Protein AF-A0A7V9AZ97-F1 (afdb_monomer_lite)

Foldseek 3Di:
DDPDPPPPPVCVVLVVVQLVLLQVLLVQCLVDPDNLVSVVSSQVSVLCCLLPRPPRPDDPVCSVPDDDDDDHDDVLPDWAWDKDFDDWDWDFDQDPVRDTWIKIQTIWTWTDHPNDIDIWTWIWTPDPLIFIWTWDDDPCAPPVDDPVGDTCTDPSSNNANDDPPD

Structure (mmCIF, N/CA/C/O backbone):
data_AF-A0A7V9AZ97-F1
#
_entry.id   AF-A0A7V9AZ97-F1
#
loop_
_atom_site.group_PDB
_atom_site.id
_atom_site.type_symbol
_atom_site.label_atom_id
_atom_site.label_alt_id
_atom_site.label_comp_id
_atom_site.label_asym_id
_atom_site.label_entity_id
_atom_site.label_seq_id
_atom_site.pdbx_PDB_ins_code
_atom_site.Cartn_x
_atom_site.Cartn_y
_atom_site.Cartn_z
_atom_site.occupancy
_atom_site.B_iso_or_equiv
_atom_site.auth_seq_id
_atom_site.auth_comp_id
_atom_site.auth_asym_id
_atom_site.auth_atom_id
_atom_site.pdbx_PDB_model_num
ATOM 1 N N . MET A 1 1 ? 26.511 -12.402 0.616 1.00 30.86 1 MET A N 1
ATOM 2 C CA . MET A 1 1 ? 26.908 -10.980 0.593 1.00 30.86 1 MET A CA 1
ATOM 3 C C . MET A 1 1 ? 26.485 -10.384 -0.742 1.00 30.86 1 MET A C 1
ATOM 5 O O . MET A 1 1 ? 27.261 -10.390 -1.687 1.00 30.86 1 MET A O 1
ATOM 9 N N . THR A 1 2 ? 25.233 -9.952 -0.854 1.00 28.28 2 THR A N 1
ATOM 10 C CA . THR A 1 2 ? 24.758 -9.151 -1.990 1.00 28.28 2 THR A CA 1
ATOM 11 C C . THR A 1 2 ? 24.734 -7.705 -1.530 1.00 28.28 2 THR A C 1
ATOM 13 O O . THR A 1 2 ? 23.970 -7.363 -0.633 1.00 28.28 2 THR A O 1
ATOM 16 N N . SER A 1 3 ? 25.617 -6.879 -2.087 1.00 28.75 3 SER A N 1
ATOM 17 C CA . SER A 1 3 ? 25.640 -5.438 -1.837 1.00 28.75 3 SER A CA 1
ATOM 18 C C . SER A 1 3 ? 24.252 -4.829 -2.078 1.00 28.75 3 SER A C 1
ATOM 20 O O . SER A 1 3 ? 23.551 -5.290 -2.988 1.00 28.75 3 SER A O 1
ATOM 22 N N . PRO A 1 4 ? 23.844 -3.792 -1.318 1.00 40.62 4 PRO A N 1
ATOM 23 C CA . PRO A 1 4 ? 22.612 -3.076 -1.612 1.00 40.62 4 PRO A CA 1
ATOM 24 C C . PRO A 1 4 ? 22.727 -2.577 -3.050 1.00 40.62 4 PRO A C 1
ATOM 26 O O . PRO A 1 4 ? 23.670 -1.867 -3.394 1.00 40.62 4 PRO A O 1
ATOM 29 N N . THR A 1 5 ? 21.830 -3.037 -3.920 1.00 43.25 5 THR A N 1
ATOM 30 C CA . THR A 1 5 ? 21.838 -2.620 -5.321 1.00 43.25 5 THR A CA 1
ATOM 31 C C . THR A 1 5 ? 21.332 -1.187 -5.359 1.00 43.25 5 THR A C 1
ATOM 33 O O . THR A 1 5 ? 20.136 -0.933 -5.472 1.00 43.25 5 THR A O 1
ATOM 36 N N . THR A 1 6 ? 22.241 -0.230 -5.190 1.00 57.53 6 THR A N 1
ATOM 37 C CA . THR A 1 6 ? 22.003 1.154 -5.578 1.00 57.53 6 THR A CA 1
ATOM 38 C C . THR A 1 6 ? 21.740 1.126 -7.075 1.00 57.53 6 THR A C 1
ATOM 40 O O . THR A 1 6 ? 22.612 0.726 -7.848 1.00 57.53 6 THR A O 1
ATOM 43 N N . ALA A 1 7 ? 20.523 1.488 -7.483 1.00 61.41 7 ALA A N 1
ATOM 44 C CA . ALA A 1 7 ? 20.206 1.641 -8.895 1.00 61.41 7 ALA A CA 1
ATOM 45 C C . ALA A 1 7 ? 21.262 2.571 -9.529 1.00 61.41 7 ALA A C 1
ATOM 47 O O . ALA A 1 7 ? 21.606 3.589 -8.911 1.00 61.41 7 ALA A O 1
ATOM 48 N N . PRO A 1 8 ? 21.833 2.230 -10.700 1.00 68.56 8 PRO A N 1
ATOM 49 C CA . PRO A 1 8 ? 22.827 3.082 -11.334 1.00 68.56 8 PRO A CA 1
ATOM 50 C C . PRO A 1 8 ? 22.251 4.495 -11.539 1.00 68.56 8 PRO A C 1
ATOM 52 O O . PRO A 1 8 ? 21.044 4.635 -11.721 1.00 68.56 8 PRO A O 1
ATOM 55 N N . PRO A 1 9 ? 23.063 5.567 -11.520 1.00 65.94 9 PRO A N 1
ATOM 56 C CA . PRO A 1 9 ? 22.545 6.939 -11.490 1.00 65.94 9 PRO A CA 1
ATOM 57 C C . PRO A 1 9 ? 21.525 7.288 -12.590 1.00 65.94 9 PRO A C 1
ATOM 59 O O . PRO A 1 9 ? 20.592 8.045 -12.333 1.00 65.94 9 PRO A O 1
ATOM 62 N N . GLY A 1 10 ? 21.651 6.708 -13.792 1.00 64.88 10 GLY A N 1
ATOM 63 C CA . GLY A 1 10 ? 20.679 6.879 -14.883 1.00 64.88 10 GLY A CA 1
ATOM 64 C C . GLY A 1 10 ? 19.294 6.275 -14.601 1.00 64.88 10 GLY A C 1
ATOM 65 O O . GLY A 1 10 ? 18.285 6.783 -15.090 1.00 64.88 10 GLY A O 1
ATOM 66 N N . ASP A 1 11 ? 19.227 5.259 -13.743 1.00 84.56 11 ASP A N 1
ATOM 67 C CA . ASP A 1 11 ? 17.994 4.573 -13.357 1.00 84.56 11 ASP A CA 1
ATOM 68 C C . ASP A 1 11 ? 17.231 5.340 -12.272 1.00 84.56 11 ASP A C 1
ATOM 70 O O . ASP A 1 11 ? 16.033 5.127 -12.095 1.00 84.56 11 ASP A O 1
ATOM 74 N N . LEU A 1 12 ? 17.874 6.286 -11.574 1.00 91.25 12 LEU A N 1
ATOM 75 C CA . LEU A 1 12 ? 17.234 7.056 -10.504 1.00 91.25 12 LEU A CA 1
ATOM 76 C C . LEU A 1 12 ? 16.110 7.962 -11.023 1.00 91.25 12 LEU A C 1
ATOM 78 O O . LEU A 1 12 ? 15.081 8.095 -10.360 1.00 91.25 12 LEU A O 1
ATOM 82 N N . PHE A 1 13 ? 16.255 8.545 -12.218 1.00 93.56 13 PHE A N 1
ATOM 83 C CA . PHE A 1 13 ? 15.173 9.321 -12.835 1.00 93.56 13 PHE A CA 1
ATOM 84 C C . PHE A 1 13 ? 14.003 8.436 -13.256 1.00 93.56 13 PHE A C 1
ATOM 86 O O . PHE A 1 13 ? 12.852 8.812 -13.054 1.00 93.56 13 PHE A O 1
ATOM 93 N N . GLN A 1 14 ? 14.284 7.242 -13.778 1.00 94.19 14 GLN A N 1
ATOM 94 C CA . GLN A 1 14 ? 13.237 6.276 -14.098 1.00 94.19 14 GLN A CA 1
ATOM 95 C C . GLN A 1 14 ? 12.554 5.768 -12.822 1.00 94.19 14 GLN A C 1
ATOM 97 O O . GLN A 1 14 ? 11.347 5.550 -12.807 1.00 94.19 14 GLN A O 1
ATOM 102 N N . LEU A 1 15 ? 13.300 5.589 -11.728 1.00 93.31 15 LEU A N 1
ATOM 103 C CA . LEU A 1 15 ? 12.736 5.196 -10.439 1.00 93.31 15 LEU A CA 1
ATOM 104 C C . LEU A 1 15 ? 11.837 6.302 -9.881 1.00 93.31 15 LEU A C 1
ATOM 106 O O . LEU A 1 15 ? 10.752 6.020 -9.374 1.00 93.31 15 LEU A O 1
ATOM 110 N N . LEU A 1 16 ? 12.249 7.563 -10.013 1.00 95.00 16 LEU A N 1
ATOM 111 C CA . LEU A 1 16 ? 11.406 8.705 -9.677 1.00 95.00 16 LEU A CA 1
ATOM 112 C C . LEU A 1 16 ? 10.129 8.737 -10.531 1.00 95.00 16 LEU A C 1
ATOM 114 O O . LEU A 1 16 ? 9.054 8.982 -9.985 1.00 95.00 16 LEU A O 1
ATOM 118 N N . ASP A 1 17 ? 10.229 8.467 -11.833 1.00 96.25 17 ASP A N 1
ATOM 119 C CA . ASP A 1 17 ? 9.077 8.397 -12.741 1.00 96.25 17 ASP A CA 1
ATOM 120 C C . ASP A 1 17 ? 8.095 7.278 -12.358 1.00 96.25 17 ASP A C 1
ATOM 122 O O . ASP A 1 17 ? 6.891 7.514 -12.232 1.00 96.25 17 ASP A O 1
ATOM 126 N N . TRP A 1 18 ? 8.612 6.092 -12.021 1.00 95.75 18 TRP A N 1
ATOM 127 C CA . TRP A 1 18 ? 7.813 5.000 -11.463 1.00 95.75 18 TRP A CA 1
ATOM 128 C C . TRP A 1 18 ? 7.064 5.435 -10.202 1.00 95.75 18 TRP A C 1
ATOM 130 O O . TRP A 1 18 ? 5.858 5.201 -10.078 1.00 95.75 18 TRP A O 1
ATOM 140 N N . LYS A 1 19 ? 7.761 6.090 -9.259 1.00 95.81 19 LYS A N 1
ATOM 141 C CA . LYS A 1 19 ? 7.126 6.593 -8.035 1.00 95.81 19 LYS A CA 1
ATOM 142 C C . LYS A 1 19 ? 6.019 7.583 -8.394 1.00 95.81 19 LYS A C 1
ATOM 144 O O . LYS A 1 19 ? 4.893 7.388 -7.951 1.00 95.81 19 LYS A O 1
ATOM 149 N N . ARG A 1 20 ? 6.292 8.587 -9.233 1.00 97.44 20 ARG A N 1
ATOM 150 C CA . ARG A 1 20 ? 5.289 9.573 -9.680 1.00 97.44 20 ARG A CA 1
ATOM 151 C C . ARG A 1 20 ? 4.062 8.912 -10.302 1.00 97.44 20 ARG A C 1
ATOM 153 O O . ARG A 1 20 ? 2.948 9.287 -9.950 1.00 97.44 20 ARG A O 1
ATOM 160 N N . SER A 1 21 ? 4.261 7.900 -11.142 1.00 97.81 21 SER A N 1
ATOM 161 C CA . SER A 1 21 ? 3.176 7.127 -11.752 1.00 97.81 21 SER A CA 1
ATOM 162 C C . SER A 1 21 ? 2.313 6.417 -10.704 1.00 97.81 21 SER A C 1
ATOM 164 O O . SER A 1 21 ? 1.088 6.467 -10.776 1.00 97.81 21 SER A O 1
ATOM 166 N N . MET A 1 22 ? 2.933 5.813 -9.685 1.00 97.69 22 MET A N 1
ATOM 167 C CA . MET A 1 22 ? 2.216 5.201 -8.562 1.00 97.69 22 MET A CA 1
ATOM 168 C C . MET A 1 22 ? 1.436 6.235 -7.734 1.00 97.69 22 MET A C 1
ATOM 170 O O . MET A 1 22 ? 0.258 6.017 -7.461 1.00 97.69 22 MET A O 1
ATOM 174 N N . PHE A 1 23 ? 2.043 7.373 -7.379 1.00 97.69 23 PHE A N 1
ATOM 175 C CA . PHE A 1 23 ? 1.356 8.450 -6.649 1.00 97.69 23 PHE A CA 1
ATOM 176 C C . PHE A 1 23 ? 0.167 9.014 -7.443 1.00 97.69 23 PHE A C 1
ATOM 178 O O . PHE A 1 23 ? -0.923 9.166 -6.893 1.00 97.69 23 PHE A O 1
ATOM 185 N N . ALA A 1 24 ? 0.350 9.280 -8.740 1.00 98.19 24 ALA A N 1
ATOM 186 C CA . ALA A 1 24 ? -0.718 9.756 -9.617 1.00 98.19 24 ALA A CA 1
ATOM 187 C C . ALA A 1 24 ? -1.855 8.732 -9.735 1.00 98.19 24 ALA A C 1
ATOM 189 O O . ALA A 1 24 ? -3.027 9.103 -9.687 1.00 98.19 24 ALA A O 1
ATOM 190 N N . LEU A 1 25 ? -1.522 7.439 -9.819 1.00 98.31 25 LEU A N 1
ATOM 191 C CA . LEU A 1 25 ? -2.513 6.370 -9.863 1.00 98.31 25 LEU A CA 1
ATOM 192 C C . LEU A 1 25 ? -3.409 6.359 -8.623 1.00 98.31 25 LEU A C 1
ATOM 194 O O . LEU A 1 25 ? -4.631 6.322 -8.747 1.00 98.31 25 LEU A O 1
ATOM 198 N N . TYR A 1 26 ? -2.823 6.416 -7.430 1.00 97.81 26 TYR A N 1
ATOM 199 C CA . TYR A 1 26 ? -3.608 6.423 -6.197 1.00 97.81 26 TYR A CA 1
ATOM 200 C C . TYR A 1 26 ? -4.380 7.733 -5.996 1.00 97.81 26 TYR A C 1
ATOM 202 O O . TYR A 1 26 ? -5.496 7.698 -5.482 1.00 97.81 26 TYR A O 1
ATOM 210 N N . ALA A 1 27 ? -3.872 8.869 -6.486 1.00 97.25 27 ALA A N 1
ATOM 211 C CA . ALA A 1 27 ? -4.647 10.108 -6.533 1.00 97.25 27 ALA A CA 1
ATOM 212 C C . ALA A 1 27 ? -5.905 9.970 -7.412 1.00 97.25 27 ALA A C 1
ATOM 214 O O . ALA A 1 27 ? -6.987 10.371 -6.984 1.00 97.25 27 ALA A O 1
ATOM 215 N N . MET A 1 28 ? -5.794 9.343 -8.592 1.00 97.44 28 MET A N 1
ATOM 216 C CA . MET A 1 28 ? -6.956 9.047 -9.443 1.00 97.44 28 MET A CA 1
ATOM 217 C C . MET A 1 28 ? -7.950 8.116 -8.745 1.00 97.44 28 MET A C 1
ATOM 219 O O . MET A 1 28 ? -9.146 8.376 -8.792 1.00 97.44 28 MET A O 1
ATOM 223 N N . VAL A 1 29 ? -7.474 7.071 -8.057 1.00 96.88 29 VAL A N 1
ATOM 224 C CA . VAL A 1 29 ? -8.344 6.150 -7.302 1.00 96.88 29 VAL A CA 1
ATOM 225 C C . VAL A 1 29 ? -9.145 6.888 -6.229 1.00 96.88 29 VAL A C 1
ATOM 227 O O . VAL A 1 29 ? -10.347 6.667 -6.118 1.00 96.88 29 VAL A O 1
ATOM 230 N N . ARG A 1 30 ? -8.508 7.780 -5.461 1.00 95.25 30 ARG A N 1
ATOM 231 C CA . ARG A 1 30 ? -9.190 8.567 -4.419 1.00 95.25 30 ARG A CA 1
ATOM 232 C C . ARG A 1 30 ? -10.181 9.583 -4.983 1.00 95.25 30 ARG A C 1
ATOM 234 O O . ARG A 1 30 ? -11.181 9.866 -4.336 1.00 95.25 30 ARG A O 1
ATOM 241 N N . GLY A 1 31 ? -9.889 10.140 -6.157 1.00 94.75 31 GLY A N 1
ATOM 242 C CA . GLY A 1 31 ? -10.749 11.114 -6.829 1.00 94.75 31 GLY A CA 1
ATOM 243 C C . GLY A 1 31 ? -11.905 10.501 -7.621 1.00 94.75 31 GLY A C 1
ATOM 244 O O . GLY A 1 31 ? -12.720 11.246 -8.157 1.00 94.75 31 GLY A O 1
ATOM 245 N N . HIS A 1 32 ? -11.978 9.174 -7.736 1.00 96.06 32 HIS A N 1
ATOM 246 C CA . HIS A 1 32 ? -12.986 8.503 -8.549 1.00 96.06 32 HIS A CA 1
ATOM 247 C C . HIS A 1 32 ? -14.277 8.258 -7.751 1.00 96.06 32 HIS A C 1
ATOM 249 O O . HIS A 1 32 ? -14.250 7.650 -6.682 1.00 96.06 32 HIS A O 1
ATOM 255 N N . GLU A 1 33 ? -15.424 8.677 -8.290 1.00 94.38 33 GLU A N 1
ATOM 256 C CA . GLU A 1 33 ? -16.720 8.601 -7.594 1.00 94.38 33 GLU A CA 1
ATOM 257 C C . GLU A 1 33 ? -17.208 7.161 -7.389 1.00 94.38 33 GLU A C 1
ATOM 259 O O . GLU A 1 33 ? -17.749 6.821 -6.338 1.00 94.38 33 GLU A O 1
ATOM 264 N N . ASN A 1 34 ? -16.999 6.299 -8.389 1.00 96.69 34 ASN A N 1
ATOM 265 C CA . ASN A 1 34 ? -17.363 4.885 -8.332 1.00 96.69 34 ASN A CA 1
ATOM 266 C C . ASN A 1 34 ? -16.151 4.017 -7.925 1.00 96.69 34 ASN A C 1
ATOM 268 O O . ASN A 1 34 ? -15.196 3.921 -8.700 1.00 96.69 34 ASN A O 1
ATOM 272 N N . PRO A 1 35 ? -16.171 3.337 -6.762 1.00 95.31 35 PRO A N 1
ATOM 273 C CA . PRO A 1 35 ? -15.042 2.523 -6.308 1.00 95.31 35 PRO A CA 1
ATOM 274 C C . PRO A 1 35 ? -14.737 1.281 -7.162 1.00 95.31 35 PRO A C 1
ATOM 276 O O . PRO A 1 35 ? -13.583 0.859 -7.224 1.00 95.31 35 PRO A O 1
ATOM 279 N N . ALA A 1 36 ? -15.743 0.676 -7.801 1.00 97.06 36 ALA A N 1
ATOM 280 C CA . ALA A 1 36 ? -15.540 -0.498 -8.653 1.00 97.06 36 ALA A CA 1
ATOM 281 C C . ALA A 1 36 ? -14.822 -0.113 -9.955 1.00 97.06 36 ALA A C 1
ATOM 283 O O . ALA A 1 36 ? -13.906 -0.806 -10.403 1.00 97.06 36 ALA A O 1
ATOM 284 N N . ASP A 1 37 ? -15.178 1.038 -10.519 1.00 98.00 37 ASP A N 1
ATOM 285 C CA . ASP A 1 37 ? -14.491 1.600 -11.681 1.00 98.00 37 ASP A CA 1
ATOM 286 C C . ASP A 1 37 ? -13.070 2.049 -11.316 1.00 98.00 37 ASP A C 1
ATOM 288 O O . ASP A 1 37 ? -12.122 1.735 -12.038 1.00 98.00 37 ASP A O 1
ATOM 292 N N . ALA A 1 38 ? -12.892 2.676 -10.145 1.00 97.56 38 ALA A N 1
ATOM 293 C CA . ALA A 1 38 ? -11.580 3.035 -9.604 1.00 97.56 38 ALA A CA 1
ATOM 294 C C . ALA A 1 38 ? -10.661 1.809 -9.469 1.00 97.56 38 ALA A C 1
ATOM 296 O O . ALA A 1 38 ? -9.480 1.857 -9.819 1.00 97.56 38 ALA A O 1
ATOM 297 N N . TRP A 1 39 ? -11.213 0.687 -9.000 1.00 97.69 39 TRP A N 1
ATOM 298 C CA . TRP A 1 39 ? -10.514 -0.591 -8.910 1.00 97.69 39 TRP A CA 1
ATOM 299 C C . TRP A 1 39 ? -10.087 -1.126 -10.282 1.00 97.69 39 TRP A C 1
ATOM 301 O O . TRP A 1 39 ? -8.940 -1.547 -10.456 1.00 97.69 39 TRP A O 1
ATOM 311 N N . ASN A 1 40 ? -10.982 -1.089 -11.271 1.00 97.88 40 ASN A N 1
ATOM 312 C CA . ASN A 1 40 ? -10.673 -1.534 -12.629 1.00 97.88 40 ASN A CA 1
ATOM 313 C C . ASN A 1 40 ? -9.596 -0.656 -13.279 1.00 97.88 40 ASN A C 1
ATOM 315 O O . ASN A 1 40 ? -8.644 -1.188 -13.856 1.00 97.88 40 ASN A O 1
ATOM 319 N N . LEU A 1 41 ? -9.694 0.667 -13.115 1.00 97.88 41 LEU A N 1
ATOM 320 C CA . LEU A 1 41 ? -8.667 1.618 -13.537 1.00 97.88 41 LEU A CA 1
ATOM 321 C C . LEU A 1 41 ? -7.326 1.290 -12.875 1.00 97.88 41 LEU A C 1
ATOM 323 O O . LEU A 1 41 ? -6.311 1.167 -13.563 1.00 97.88 41 LEU A O 1
ATOM 327 N N . TRP A 1 42 ? -7.316 1.073 -11.558 1.00 97.94 42 TRP A N 1
ATOM 328 C CA . TRP A 1 42 ? -6.105 0.723 -10.822 1.00 97.94 42 TRP A CA 1
ATOM 329 C C . TRP A 1 42 ? -5.445 -0.552 -11.352 1.00 97.94 42 TRP A C 1
ATOM 331 O O . TRP A 1 42 ? -4.237 -0.560 -11.608 1.00 97.94 42 TRP A O 1
ATOM 341 N N . ARG A 1 43 ? -6.229 -1.611 -11.591 1.00 97.88 43 ARG A N 1
ATOM 342 C CA . ARG A 1 43 ? -5.734 -2.876 -12.158 1.00 97.88 43 ARG A CA 1
ATOM 343 C C . ARG A 1 43 ? -5.111 -2.681 -13.537 1.00 97.88 43 ARG A C 1
ATOM 345 O O . ARG A 1 43 ? -4.017 -3.189 -13.781 1.00 97.88 43 ARG A O 1
ATOM 352 N N . GLN A 1 44 ? -5.787 -1.952 -14.424 1.00 96.88 44 GLN A N 1
ATOM 353 C CA . GLN A 1 44 ? -5.317 -1.715 -15.792 1.00 96.88 44 GLN A CA 1
ATOM 354 C C . GLN A 1 44 ? -4.007 -0.918 -15.805 1.00 96.88 44 GLN A C 1
ATOM 356 O O . GLN A 1 44 ? -3.042 -1.324 -16.454 1.00 96.88 44 GLN A O 1
ATOM 361 N N . GLN A 1 45 ? -3.932 0.166 -15.029 1.00 97.38 45 GLN A N 1
ATOM 362 C CA . GLN A 1 45 ? -2.733 1.005 -14.952 1.00 97.38 45 GLN A CA 1
ATOM 363 C C . GLN A 1 45 ? -1.556 0.269 -14.295 1.00 97.38 45 GLN A C 1
ATOM 365 O O . GLN A 1 45 ? -0.422 0.359 -14.766 1.00 97.38 45 GLN A O 1
ATOM 370 N N . ARG A 1 46 ? -1.809 -0.541 -13.256 1.00 96.56 46 ARG A N 1
ATOM 371 C CA . ARG A 1 46 ? -0.787 -1.422 -12.665 1.00 96.56 46 ARG A CA 1
ATOM 372 C C . ARG A 1 46 ? -0.260 -2.440 -13.670 1.00 96.56 46 ARG A C 1
ATOM 374 O O . ARG 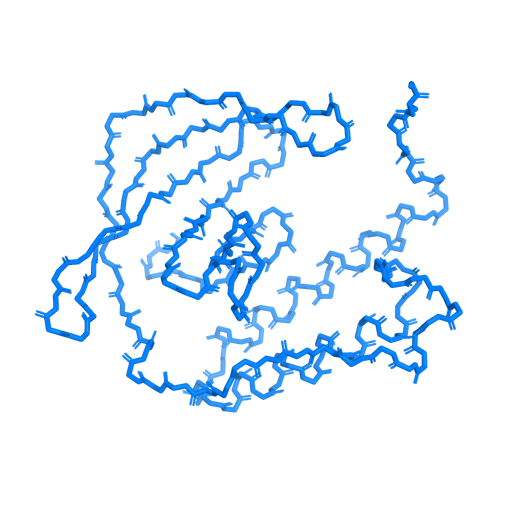A 1 46 ? 0.952 -2.627 -13.746 1.00 96.56 46 ARG A O 1
ATOM 381 N N . ALA A 1 47 ? -1.136 -3.079 -14.443 1.00 96.06 47 ALA A N 1
ATOM 382 C CA . ALA A 1 47 ? -0.725 -4.035 -15.467 1.00 96.06 47 ALA A CA 1
ATOM 383 C C . ALA A 1 47 ? 0.138 -3.369 -16.554 1.00 96.06 47 ALA A C 1
ATOM 385 O O . ALA A 1 47 ? 1.176 -3.917 -16.937 1.00 96.06 47 ALA A O 1
ATOM 386 N N . ALA A 1 48 ? -0.229 -2.161 -16.998 1.00 95.12 48 ALA A N 1
ATOM 387 C CA . ALA A 1 48 ? 0.568 -1.380 -17.943 1.00 95.12 48 ALA A CA 1
ATOM 388 C C . ALA A 1 48 ? 1.957 -1.036 -17.372 1.00 95.12 48 ALA A C 1
ATOM 390 O O . ALA A 1 48 ? 2.969 -1.329 -18.007 1.00 95.12 48 ALA A O 1
ATOM 391 N N . LEU A 1 49 ? 2.031 -0.521 -16.138 1.00 95.31 49 LEU A N 1
ATOM 392 C CA . LEU A 1 49 ? 3.307 -0.211 -15.480 1.00 95.31 49 LEU A CA 1
ATOM 393 C C . LEU A 1 49 ? 4.214 -1.442 -15.361 1.00 95.31 49 LEU A C 1
ATOM 395 O O . LEU A 1 49 ? 5.395 -1.376 -15.694 1.00 95.31 49 LEU A O 1
ATOM 399 N N . PHE A 1 50 ? 3.677 -2.585 -14.931 1.00 94.88 50 PHE A N 1
ATOM 400 C CA . PHE A 1 50 ? 4.474 -3.803 -14.750 1.00 94.88 50 PHE A CA 1
ATOM 401 C C . PHE A 1 50 ? 4.932 -4.433 -16.072 1.00 94.88 50 PHE A C 1
ATOM 403 O O . PHE A 1 50 ? 5.997 -5.055 -16.110 1.00 94.88 50 PHE A O 1
ATOM 410 N N . SER A 1 51 ? 4.165 -4.281 -17.151 1.00 94.62 51 SER A N 1
ATOM 411 C CA . SER A 1 51 ? 4.530 -4.826 -18.465 1.00 94.62 51 SER A CA 1
ATOM 412 C C . SER A 1 51 ? 5.465 -3.906 -19.256 1.00 94.62 51 SER A C 1
ATOM 414 O O . SER A 1 51 ? 6.312 -4.398 -19.998 1.00 94.62 51 SER A O 1
ATOM 416 N N . GLN A 1 52 ? 5.363 -2.586 -19.089 1.00 92.81 52 GLN A N 1
ATOM 417 C CA . GLN A 1 52 ? 6.014 -1.632 -19.995 1.00 92.81 52 GLN A CA 1
ATOM 418 C C . GLN A 1 52 ? 7.132 -0.820 -19.335 1.00 92.81 52 GLN A C 1
ATOM 420 O O . GLN A 1 5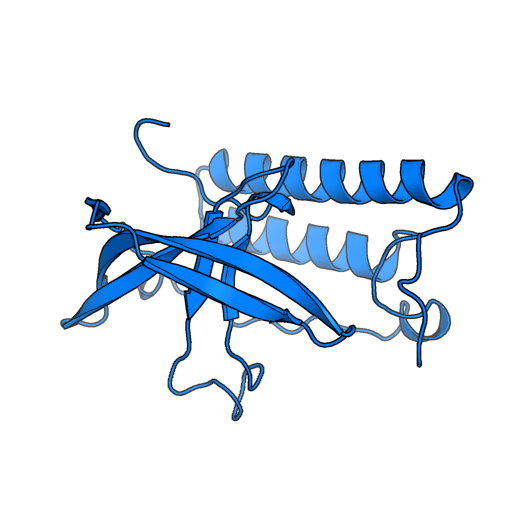2 ? 8.123 -0.505 -19.993 1.00 92.81 52 GLN A O 1
ATOM 425 N N . HIS A 1 53 ? 7.017 -0.487 -18.047 1.00 94.19 53 HIS A N 1
ATOM 426 C CA . HIS A 1 53 ? 7.924 0.481 -17.436 1.00 94.19 53 HIS A CA 1
ATOM 427 C C . HIS A 1 53 ? 9.338 -0.106 -17.214 1.00 94.19 53 HIS A C 1
ATOM 429 O O . HIS A 1 53 ? 9.464 -1.229 -16.712 1.00 94.19 53 HIS A O 1
ATOM 435 N N . PRO A 1 54 ? 10.428 0.636 -17.509 1.00 92.69 54 PRO A N 1
ATOM 436 C CA . PRO A 1 54 ? 11.807 0.171 -17.314 1.00 92.69 54 PRO A CA 1
ATOM 437 C C . PRO A 1 54 ? 12.111 -0.327 -15.896 1.00 92.69 54 PRO A C 1
ATOM 439 O O . PRO A 1 54 ? 12.724 -1.380 -15.747 1.00 92.69 54 PRO A O 1
ATOM 442 N N . GLN A 1 55 ? 11.590 0.365 -14.880 1.00 94.12 55 GLN A N 1
ATOM 443 C CA . GLN A 1 55 ? 11.722 0.021 -13.452 1.00 94.12 55 GLN A CA 1
ATOM 444 C C . GLN A 1 55 ? 10.715 -1.024 -12.946 1.00 94.12 55 GLN A C 1
ATOM 446 O O . GLN A 1 55 ? 10.574 -1.213 -11.739 1.00 94.12 55 GLN A O 1
ATOM 451 N N . SER A 1 56 ? 9.981 -1.695 -13.841 1.00 93.50 56 SER A N 1
ATOM 452 C CA . SER A 1 56 ? 9.135 -2.814 -13.430 1.00 93.50 56 SER A CA 1
ATOM 453 C C . SER A 1 56 ? 9.977 -3.874 -12.706 1.00 93.50 56 SER A C 1
ATOM 455 O O . SER A 1 56 ? 11.024 -4.269 -13.232 1.00 93.50 56 SER A O 1
ATOM 457 N N . PRO A 1 57 ? 9.507 -4.401 -11.557 1.00 90.50 57 PRO A N 1
ATOM 458 C CA . PRO A 1 57 ? 10.188 -5.484 -10.850 1.00 90.50 57 PRO A CA 1
ATOM 459 C C . PRO A 1 57 ? 10.119 -6.815 -11.615 1.00 90.50 57 PRO A C 1
ATOM 461 O O . PRO A 1 57 ? 10.754 -7.791 -11.220 1.00 90.50 57 PRO A O 1
ATOM 464 N N . VAL A 1 58 ? 9.342 -6.885 -12.703 1.00 91.81 58 VAL A N 1
ATOM 465 C CA . VAL A 1 58 ? 9.298 -8.051 -13.584 1.00 91.81 58 VAL A CA 1
ATOM 466 C C . VAL A 1 58 ? 10.498 -8.003 -14.535 1.00 91.81 58 VAL A C 1
ATOM 468 O O . VAL A 1 58 ? 10.639 -7.023 -15.282 1.00 91.81 58 VAL A O 1
ATOM 471 N N . PRO A 1 59 ? 11.330 -9.065 -14.580 1.00 91.19 59 PRO A N 1
ATOM 472 C CA . PRO A 1 59 ? 12.448 -9.143 -15.513 1.00 91.19 59 PRO A CA 1
ATOM 473 C C . PRO A 1 59 ? 11.993 -8.918 -16.963 1.00 91.19 59 PRO A C 1
ATOM 475 O O . PRO A 1 59 ? 10.965 -9.485 -17.345 1.00 91.19 59 PRO A O 1
ATOM 478 N N . PRO A 1 60 ? 12.743 -8.168 -17.799 1.00 91.88 60 PRO A N 1
ATOM 479 C CA . PRO A 1 60 ? 12.328 -7.824 -19.163 1.00 91.88 60 PRO A CA 1
ATOM 480 C C . PRO A 1 60 ? 11.843 -9.017 -19.996 1.00 91.88 60 PRO A C 1
ATOM 482 O O . PRO A 1 60 ? 10.791 -8.938 -20.625 1.00 91.88 60 PRO A O 1
ATOM 485 N N . ALA A 1 61 ? 12.534 -10.158 -19.906 1.00 93.19 61 ALA A N 1
ATOM 486 C CA . ALA A 1 61 ? 12.191 -11.389 -20.624 1.00 93.19 61 ALA A CA 1
ATOM 487 C C . ALA A 1 61 ? 10.822 -11.994 -20.249 1.00 93.19 61 ALA A C 1
ATOM 489 O O . ALA A 1 61 ? 10.302 -12.830 -20.981 1.00 93.19 61 ALA A O 1
ATOM 490 N N . ARG A 1 62 ? 10.234 -11.601 -19.110 1.00 93.50 62 ARG A N 1
ATOM 491 C CA . ARG A 1 62 ? 8.938 -12.106 -18.629 1.00 93.50 62 ARG A CA 1
ATOM 492 C C . ARG A 1 62 ? 7.794 -11.105 -18.774 1.00 93.50 62 ARG A C 1
ATOM 494 O O . ARG A 1 62 ? 6.651 -11.481 -18.534 1.00 93.50 62 ARG A O 1
ATOM 501 N N . ARG A 1 63 ? 8.061 -9.853 -19.156 1.00 91.69 63 ARG A N 1
ATOM 502 C CA . ARG A 1 63 ? 7.051 -8.777 -19.146 1.00 91.69 63 ARG A CA 1
ATOM 503 C C . ARG A 1 63 ? 5.882 -9.007 -20.103 1.00 91.69 63 ARG A C 1
ATOM 505 O O . ARG A 1 63 ? 4.773 -8.598 -19.789 1.00 91.69 63 ARG A O 1
ATOM 512 N N . SER A 1 64 ? 6.108 -9.683 -21.228 1.00 89.44 64 SER A N 1
ATOM 513 C CA . SER A 1 64 ? 5.062 -9.993 -22.215 1.00 89.44 64 SER A CA 1
ATOM 514 C C . SER A 1 64 ? 4.127 -11.129 -21.794 1.00 89.44 64 SER A C 1
ATOM 516 O O . SER A 1 64 ? 3.050 -11.265 -22.363 1.00 89.44 64 SER A O 1
ATOM 518 N N . VAL A 1 65 ? 4.535 -11.948 -20.821 1.00 88.75 65 VAL A N 1
ATOM 519 C CA . VAL A 1 65 ? 3.798 -13.149 -20.389 1.00 88.75 65 VAL A CA 1
ATOM 520 C C . VAL A 1 65 ? 3.353 -13.086 -18.930 1.00 88.75 65 VAL A C 1
ATOM 522 O O . VAL A 1 65 ? 2.610 -13.951 -18.472 1.00 88.75 65 VAL A O 1
ATOM 525 N N . VAL A 1 66 ? 3.815 -12.091 -18.168 1.00 88.88 66 VAL A N 1
ATOM 526 C CA . VAL A 1 66 ? 3.384 -11.902 -16.784 1.00 88.88 66 VAL A CA 1
ATOM 527 C C . VAL A 1 66 ? 1.942 -11.404 -16.765 1.00 88.88 66 VAL A C 1
ATOM 529 O O . VAL A 1 66 ? 1.588 -10.448 -17.449 1.00 88.88 66 VAL A O 1
ATOM 532 N N . THR A 1 67 ? 1.116 -12.034 -15.938 1.00 90.06 67 THR A N 1
ATOM 533 C CA . THR A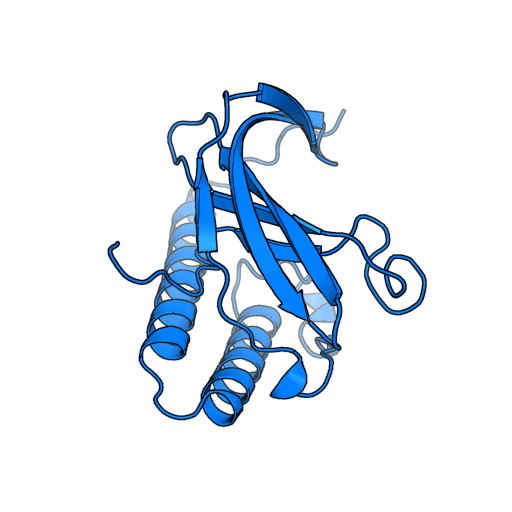 1 67 ? -0.214 -11.528 -15.597 1.00 90.06 67 THR A CA 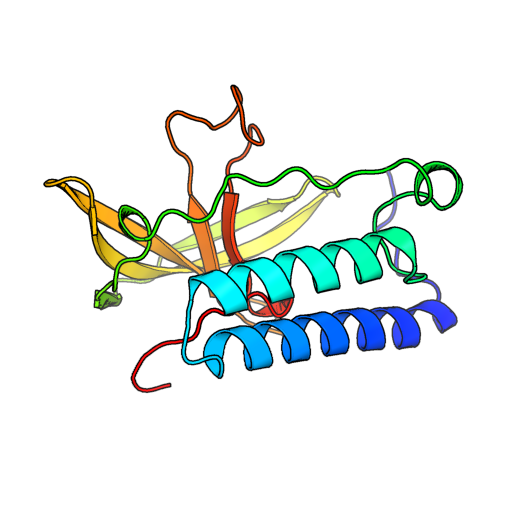1
ATOM 534 C C . THR A 1 67 ? -0.240 -11.260 -14.102 1.00 90.06 67 THR A C 1
ATOM 536 O O . THR A 1 67 ? 0.213 -12.089 -13.314 1.00 90.06 67 THR A O 1
ATOM 539 N N . LEU A 1 68 ? -0.718 -10.079 -13.710 1.00 93.00 68 LEU A N 1
ATOM 540 C CA . LEU A 1 68 ? -0.952 -9.761 -12.306 1.00 93.00 68 LEU A CA 1
ATOM 541 C C . LEU A 1 68 ? -2.334 -10.285 -11.917 1.00 93.00 68 LEU A C 1
ATOM 543 O O . LEU A 1 68 ? -3.344 -9.860 -12.480 1.00 93.00 68 LEU A O 1
ATOM 547 N N . GLU A 1 69 ? -2.364 -11.211 -10.968 1.00 92.19 69 GLU A N 1
ATOM 548 C CA . GLU A 1 69 ? -3.603 -11.789 -10.460 1.00 92.19 69 GLU A CA 1
ATOM 549 C C . GLU A 1 69 ? -4.173 -10.936 -9.328 1.00 92.19 69 GLU A C 1
ATOM 551 O O . GLU A 1 69 ? -3.455 -10.484 -8.431 1.00 92.19 69 GLU A O 1
ATOM 556 N N . TYR A 1 70 ? -5.484 -10.723 -9.375 1.00 93.62 70 TYR A N 1
ATOM 557 C CA . TYR A 1 70 ? -6.216 -9.930 -8.401 1.00 93.62 70 TYR A CA 1
ATOM 558 C C . TYR A 1 70 ? -7.531 -10.616 -8.054 1.00 93.62 70 TYR A C 1
ATOM 560 O O . TYR A 1 70 ? -8.144 -11.248 -8.911 1.00 93.62 70 TYR A O 1
ATOM 568 N N . LEU A 1 71 ? -7.980 -10.443 -6.812 1.00 92.81 71 LEU A N 1
ATOM 569 C CA . LEU A 1 71 ? -9.346 -10.784 -6.424 1.00 92.81 71 LEU A CA 1
ATOM 570 C C . LEU A 1 71 ? -10.325 -9.791 -7.058 1.00 92.81 71 LEU A C 1
ATOM 572 O O . LEU A 1 71 ? -9.975 -8.631 -7.269 1.00 92.81 71 LEU A O 1
ATOM 576 N N . ASP A 1 72 ? -11.552 -10.221 -7.334 1.00 94.25 72 ASP A N 1
ATOM 577 C CA . ASP A 1 72 ? -12.577 -9.311 -7.837 1.00 94.25 72 ASP A CA 1
ATOM 578 C C . ASP A 1 72 ? -12.956 -8.251 -6.801 1.00 94.25 72 ASP A C 1
ATOM 580 O O . ASP A 1 72 ? -12.836 -8.451 -5.587 1.00 94.25 72 ASP A O 1
ATOM 584 N N . TYR A 1 73 ? -13.425 -7.103 -7.296 1.00 96.12 73 TYR A N 1
ATOM 585 C CA . TYR A 1 73 ? -13.917 -6.050 -6.421 1.00 96.12 73 TYR A CA 1
ATOM 586 C C . TYR A 1 73 ? -15.118 -6.559 -5.627 1.00 96.12 73 TYR A C 1
ATOM 588 O O . TYR A 1 73 ? -16.117 -6.991 -6.202 1.00 96.12 73 TYR A O 1
ATOM 596 N N . ASN A 1 74 ? -15.031 -6.462 -4.303 1.00 96.75 74 ASN A N 1
ATOM 597 C CA . ASN A 1 74 ? -16.127 -6.794 -3.412 1.00 96.75 74 ASN A CA 1
ATOM 598 C C . ASN A 1 74 ? -16.470 -5.569 -2.549 1.00 96.75 74 ASN A C 1
ATOM 600 O O . ASN A 1 74 ? -15.687 -5.231 -1.656 1.00 96.75 74 ASN A O 1
ATOM 604 N N . PRO A 1 75 ? -17.629 -4.916 -2.762 1.00 96.12 75 PRO A N 1
ATOM 605 C CA . PRO A 1 75 ? -18.014 -3.741 -1.984 1.00 96.12 75 PRO A CA 1
ATOM 606 C C . PRO A 1 75 ? -18.178 -4.045 -0.490 1.00 96.12 75 PRO A C 1
ATOM 608 O O . PRO A 1 75 ? -17.940 -3.164 0.328 1.00 96.12 75 PRO A O 1
ATOM 611 N N . ALA A 1 76 ? -18.494 -5.290 -0.111 1.00 96.31 76 ALA A N 1
ATOM 612 C CA . ALA A 1 76 ? -18.598 -5.690 1.294 1.00 96.31 76 ALA A CA 1
ATOM 613 C C . ALA A 1 76 ? -17.241 -5.725 2.021 1.00 96.31 76 ALA A C 1
ATOM 615 O O . ALA A 1 76 ? -17.208 -5.782 3.246 1.00 96.31 76 ALA A O 1
ATOM 616 N N . LEU A 1 77 ? -16.125 -5.697 1.280 1.00 95.12 77 LEU A N 1
ATOM 617 C CA . LEU A 1 77 ? -14.770 -5.606 1.832 1.00 95.12 77 LEU A CA 1
ATOM 618 C C . LEU A 1 77 ? -14.226 -4.170 1.838 1.00 95.12 77 LEU A C 1
ATOM 620 O O . LEU A 1 77 ? -13.090 -3.952 2.256 1.00 95.12 77 LEU A O 1
ATOM 624 N N . ARG A 1 78 ? -15.015 -3.186 1.383 1.00 94.94 78 ARG A N 1
ATOM 625 C CA . ARG A 1 78 ? -14.662 -1.766 1.446 1.00 94.94 78 ARG A CA 1
ATOM 626 C C . ARG A 1 78 ? -15.363 -1.123 2.637 1.00 94.94 78 ARG A C 1
ATOM 628 O O . ARG A 1 78 ? -16.543 -0.795 2.563 1.00 94.94 78 ARG A O 1
ATOM 635 N N . VAL A 1 79 ? -14.609 -0.885 3.700 1.00 95.06 79 VAL A N 1
ATOM 636 C CA . VAL A 1 79 ? -15.109 -0.288 4.944 1.00 95.06 79 VAL A CA 1
ATOM 637 C C . VAL A 1 79 ? -14.304 0.953 5.310 1.00 95.06 79 VAL A C 1
ATOM 639 O O . VAL A 1 79 ? -13.178 1.130 4.844 1.00 95.06 79 VAL A O 1
ATOM 642 N N . LEU A 1 80 ? -14.902 1.827 6.116 1.00 95.31 80 LEU A N 1
ATOM 643 C CA . LEU A 1 80 ? -14.182 2.913 6.775 1.00 95.31 80 LEU A CA 1
ATOM 644 C C . LEU A 1 80 ? -13.605 2.394 8.089 1.00 95.31 80 LEU A C 1
ATOM 646 O O . LEU A 1 80 ? -14.212 1.538 8.733 1.00 95.31 80 LEU A O 1
ATOM 650 N N . ALA A 1 81 ? -12.451 2.927 8.470 1.00 96.81 81 ALA A N 1
ATOM 651 C CA . ALA A 1 81 ? -11.829 2.644 9.750 1.00 96.81 81 ALA A CA 1
ATOM 652 C C . ALA A 1 81 ? -11.611 3.945 10.521 1.00 96.81 81 ALA A C 1
ATOM 654 O O . ALA A 1 81 ? -11.216 4.955 9.936 1.00 96.81 81 ALA A O 1
ATOM 655 N N . GLU A 1 82 ? -11.856 3.908 11.825 1.00 96.94 82 GLU A N 1
ATOM 656 C CA . GLU A 1 82 ? -11.487 4.977 12.747 1.00 96.94 82 GLU A CA 1
ATOM 657 C C . GLU A 1 82 ? -10.037 4.779 13.189 1.00 96.94 82 GLU A C 1
ATOM 659 O O . GLU A 1 82 ? -9.628 3.669 13.533 1.00 96.94 82 GLU A O 1
ATOM 664 N N . THR A 1 83 ? -9.240 5.844 13.163 1.00 96.12 83 THR A N 1
ATOM 665 C CA . THR A 1 83 ? -7.849 5.793 13.608 1.00 96.12 83 THR A CA 1
ATOM 666 C C . THR A 1 83 ? -7.749 6.164 15.082 1.00 96.12 83 THR A C 1
ATOM 668 O O . THR A 1 83 ? -8.137 7.251 15.502 1.00 96.12 83 THR A O 1
ATOM 671 N N . GLN A 1 84 ? -7.176 5.265 15.876 1.00 97.31 84 GLN A N 1
ATOM 672 C CA . GLN A 1 84 ? -6.889 5.493 17.286 1.00 97.31 84 GLN A CA 1
ATOM 673 C C . GLN A 1 84 ? -5.377 5.538 17.497 1.00 97.31 84 GLN A C 1
ATOM 675 O O . GLN A 1 84 ? -4.693 4.541 17.279 1.00 97.31 84 GLN A O 1
ATOM 680 N N . VAL A 1 85 ? -4.857 6.689 17.927 1.00 97.44 85 VAL A N 1
ATOM 681 C CA . VAL A 1 85 ? -3.445 6.837 18.311 1.00 97.44 85 VAL A CA 1
ATOM 682 C C . VAL A 1 85 ? -3.175 6.036 19.585 1.00 97.44 85 VAL A C 1
ATOM 684 O O . VAL A 1 85 ? -3.988 6.036 20.510 1.00 97.44 85 VAL A O 1
ATOM 687 N N . VAL A 1 86 ? -2.025 5.368 19.631 1.00 96.88 86 VAL A N 1
ATOM 688 C CA . VAL A 1 86 ? -1.567 4.560 20.766 1.00 96.88 86 VAL A CA 1
ATOM 689 C C . VAL A 1 86 ? -0.192 5.024 21.237 1.00 96.88 86 VAL A C 1
ATOM 691 O O . VAL A 1 86 ? 0.480 5.811 20.570 1.00 96.88 86 VAL A O 1
ATOM 694 N N . GLU A 1 87 ? 0.242 4.530 22.396 1.00 95.62 87 GLU A N 1
ATOM 695 C CA . GLU A 1 87 ? 1.630 4.702 22.816 1.00 95.62 87 GLU A CA 1
ATOM 696 C C . GLU A 1 87 ? 2.561 4.017 21.807 1.00 95.62 87 GLU A C 1
ATOM 698 O O . GLU A 1 87 ? 2.411 2.832 21.499 1.00 95.62 87 GLU A O 1
ATOM 703 N N . GLY A 1 88 ? 3.491 4.798 21.255 1.00 94.94 88 GLY A N 1
ATOM 704 C CA . GLY A 1 88 ? 4.339 4.375 20.152 1.00 94.94 88 GLY A CA 1
ATOM 705 C C . GLY A 1 88 ? 5.265 3.221 20.534 1.00 94.94 88 GLY A C 1
ATOM 706 O O . GLY A 1 88 ? 5.985 3.304 21.529 1.00 94.94 88 GLY A O 1
ATOM 707 N N . ARG A 1 89 ? 5.306 2.168 19.711 1.00 97.19 89 ARG A N 1
ATOM 708 C CA . ARG A 1 89 ? 6.266 1.066 19.869 1.00 97.19 89 ARG A CA 1
ATOM 709 C C . ARG A 1 89 ? 7.151 0.926 18.638 1.00 97.19 89 ARG A C 1
ATOM 711 O O . ARG A 1 89 ? 6.650 0.693 17.541 1.00 97.19 89 ARG A O 1
ATOM 718 N N . HIS A 1 90 ? 8.461 1.023 18.858 1.00 96.69 90 HIS A N 1
ATOM 719 C CA . HIS A 1 90 ? 9.489 0.846 17.831 1.00 96.69 90 HIS A CA 1
ATOM 720 C C . HIS A 1 90 ? 9.713 -0.629 17.483 1.00 96.69 90 HIS A C 1
ATOM 722 O O . HIS A 1 90 ? 9.735 -1.493 18.367 1.00 96.69 90 HIS A O 1
ATOM 728 N N . TYR A 1 91 ? 9.948 -0.890 16.200 1.00 94.69 91 TYR A N 1
ATOM 729 C CA . TYR A 1 91 ? 10.298 -2.181 15.630 1.00 94.69 91 TYR A CA 1
ATOM 730 C C . TYR A 1 91 ? 11.395 -2.018 14.585 1.00 94.69 91 TYR A C 1
ATOM 732 O O . TYR A 1 91 ? 11.272 -1.222 13.660 1.00 94.69 91 TYR A O 1
ATOM 740 N N . ASP A 1 92 ? 12.420 -2.856 14.669 1.00 93.19 92 ASP A N 1
ATOM 741 C CA . ASP A 1 92 ? 13.406 -3.005 13.605 1.00 93.19 92 ASP A CA 1
ATOM 742 C C . ASP A 1 92 ? 13.010 -4.187 12.716 1.00 93.19 92 ASP A C 1
ATOM 744 O O . ASP A 1 92 ? 13.013 -5.342 13.149 1.00 93.19 92 ASP A O 1
ATOM 748 N N . ILE A 1 93 ? 12.642 -3.905 11.465 1.00 85.44 93 ILE A N 1
ATOM 749 C CA . ILE A 1 93 ? 12.204 -4.918 10.501 1.00 85.44 93 ILE A CA 1
ATOM 750 C C . ILE A 1 93 ? 13.311 -5.155 9.478 1.00 85.44 93 ILE A C 1
ATOM 752 O O . ILE A 1 93 ? 13.601 -4.299 8.639 1.00 85.44 93 ILE A O 1
ATOM 756 N N . THR A 1 94 ? 13.900 -6.350 9.509 1.00 79.25 94 THR A N 1
ATOM 757 C CA . THR A 1 94 ? 14.840 -6.806 8.480 1.00 79.25 94 THR A CA 1
ATOM 758 C C . THR A 1 94 ? 14.079 -7.287 7.249 1.00 79.25 94 THR A C 1
ATOM 760 O O . THR A 1 94 ? 13.264 -8.208 7.305 1.00 79.25 94 THR A O 1
ATOM 763 N N . THR A 1 95 ? 14.344 -6.646 6.116 1.00 75.25 95 THR A N 1
ATOM 764 C CA . THR A 1 95 ? 13.787 -7.022 4.812 1.00 75.25 95 THR A CA 1
ATOM 765 C C . THR A 1 95 ? 14.656 -8.079 4.132 1.00 75.25 95 THR A C 1
ATOM 767 O O . THR A 1 95 ? 15.782 -8.345 4.543 1.00 75.25 95 THR A O 1
ATOM 770 N N . SER A 1 96 ? 14.159 -8.678 3.048 1.00 68.62 96 SER A N 1
ATOM 771 C CA . SER A 1 96 ? 14.829 -9.764 2.316 1.00 68.62 96 SER A CA 1
ATOM 772 C C . SER A 1 96 ? 16.204 -9.419 1.712 1.00 68.62 96 SER A C 1
ATOM 774 O O . SER A 1 96 ? 16.831 -10.298 1.132 1.00 68.62 96 SER A O 1
ATOM 776 N N . GLY A 1 97 ? 16.651 -8.161 1.788 1.00 62.16 97 GLY A N 1
ATOM 777 C CA . GLY A 1 97 ? 17.933 -7.682 1.257 1.00 62.16 97 GLY A CA 1
ATOM 778 C C . GLY A 1 97 ? 18.953 -7.286 2.328 1.00 62.16 97 GLY A C 1
ATOM 779 O O . GLY A 1 97 ? 19.762 -6.402 2.065 1.00 62.16 97 GLY A O 1
ATOM 780 N N . ASP A 1 98 ? 18.869 -7.859 3.533 1.00 64.38 98 ASP A N 1
ATOM 781 C CA . ASP A 1 98 ? 19.714 -7.549 4.704 1.00 64.38 98 ASP A CA 1
ATOM 782 C C . ASP A 1 98 ? 19.642 -6.081 5.181 1.00 64.38 98 ASP A C 1
ATOM 784 O O . ASP A 1 98 ? 20.419 -5.647 6.030 1.00 64.38 98 ASP A O 1
ATOM 788 N N . GLN A 1 99 ? 18.686 -5.302 4.665 1.00 80.25 99 GLN A N 1
ATOM 789 C CA . GLN A 1 99 ? 18.398 -3.950 5.131 1.00 80.25 99 GLN A CA 1
ATOM 790 C C . GLN A 1 99 ? 17.365 -3.993 6.250 1.00 80.25 99 GLN A C 1
ATOM 792 O O . GLN A 1 99 ? 16.262 -4.523 6.070 1.00 80.25 99 GLN A O 1
ATOM 797 N N . THR A 1 100 ? 17.720 -3.390 7.378 1.00 87.06 100 THR A N 1
ATOM 798 C CA . THR A 1 100 ? 16.821 -3.166 8.507 1.00 87.06 100 THR A CA 1
ATOM 799 C C . THR A 1 100 ? 16.251 -1.758 8.431 1.00 87.06 100 THR A C 1
ATOM 801 O O . THR A 1 100 ? 16.997 -0.790 8.281 1.00 87.06 100 THR A O 1
ATOM 804 N N . PHE A 1 101 ? 14.930 -1.654 8.536 1.00 90.56 101 PHE A N 1
ATOM 805 C CA . PHE A 1 101 ? 14.210 -0.388 8.617 1.00 90.56 101 PHE A CA 1
ATOM 806 C C . PHE A 1 101 ? 13.518 -0.286 9.973 1.00 90.56 101 PHE A C 1
ATOM 808 O O . PHE A 1 101 ? 12.884 -1.248 10.411 1.00 90.56 101 PHE A O 1
ATOM 815 N N . GLY A 1 102 ? 13.635 0.878 10.607 1.00 95.56 102 GLY A N 1
ATOM 816 C CA . GLY A 1 102 ? 12.885 1.207 11.811 1.00 95.56 102 GLY A CA 1
ATOM 817 C C . GLY A 1 102 ? 11.441 1.563 11.470 1.00 95.56 102 GLY A C 1
ATOM 818 O O . GLY A 1 102 ? 11.195 2.283 10.498 1.00 95.56 102 GLY A O 1
ATOM 819 N N . PHE A 1 103 ? 10.501 1.046 12.248 1.00 96.62 103 PHE A N 1
ATOM 820 C CA . PHE A 1 103 ? 9.093 1.392 12.171 1.00 96.62 103 PHE A CA 1
ATOM 821 C C . PHE A 1 103 ? 8.510 1.626 13.558 1.00 96.62 103 PHE A C 1
ATOM 823 O O . PHE A 1 103 ? 8.684 0.805 14.456 1.00 96.62 103 PHE A O 1
ATOM 830 N N . THR A 1 104 ? 7.682 2.655 13.691 1.00 97.94 104 THR A N 1
ATOM 831 C CA . THR A 1 104 ? 6.935 2.926 14.918 1.00 97.94 104 THR A CA 1
ATOM 832 C C . THR A 1 104 ? 5.455 2.609 14.712 1.00 97.94 104 THR A C 1
ATOM 834 O O . THR A 1 104 ? 4.780 3.272 13.927 1.00 97.94 104 THR A O 1
ATOM 837 N N . HIS A 1 105 ? 4.920 1.611 15.424 1.00 97.88 105 HIS A N 1
ATOM 838 C CA . HIS A 1 105 ? 3.468 1.434 15.551 1.00 97.88 105 HIS A CA 1
ATOM 839 C C . HIS A 1 105 ? 2.932 2.578 16.408 1.00 97.88 105 HIS A C 1
ATOM 841 O O . HIS A 1 105 ? 3.260 2.643 17.590 1.00 97.88 105 HIS A O 1
ATOM 847 N N . PHE A 1 106 ? 2.148 3.478 15.816 1.00 97.69 106 PHE A N 1
ATOM 848 C CA . PHE A 1 106 ? 1.665 4.690 16.492 1.00 97.69 106 PHE A CA 1
ATOM 849 C C . PHE A 1 106 ? 0.138 4.821 16.496 1.00 97.69 106 PHE A C 1
ATOM 851 O O . PHE A 1 106 ? -0.404 5.647 17.229 1.00 97.69 106 PHE A O 1
ATOM 858 N N . ALA A 1 107 ? -0.571 4.033 15.685 1.00 97.75 107 ALA A N 1
ATOM 859 C CA . ALA A 1 107 ? -2.026 4.050 15.635 1.00 97.75 107 ALA A CA 1
ATOM 860 C C . ALA A 1 107 ? -2.601 2.694 15.214 1.00 97.75 107 ALA A C 1
ATOM 862 O O . ALA A 1 107 ? -1.936 1.899 14.560 1.00 97.75 107 ALA A O 1
ATOM 863 N N . SER A 1 108 ? -3.869 2.463 15.535 1.00 97.94 108 SER A N 1
ATOM 864 C CA . SER A 1 108 ? -4.665 1.336 15.045 1.00 97.94 108 SER A CA 1
ATOM 865 C C . SER A 1 108 ? -5.846 1.833 14.212 1.00 97.94 108 SER A C 1
ATOM 867 O O . SER A 1 108 ? -6.510 2.796 14.585 1.00 97.94 108 SER A O 1
ATOM 869 N N . ALA A 1 109 ? -6.120 1.166 13.092 1.00 97.69 109 ALA A N 1
ATOM 870 C CA . ALA A 1 109 ? -7.344 1.307 12.310 1.00 97.69 109 ALA A CA 1
ATOM 871 C C . ALA A 1 109 ? -8.405 0.346 12.861 1.00 97.69 109 ALA A C 1
ATOM 873 O O . ALA A 1 109 ? -8.248 -0.869 12.741 1.00 97.69 109 ALA A O 1
ATOM 874 N N . LEU A 1 110 ? -9.470 0.879 13.451 1.00 98.19 110 LEU A N 1
ATOM 875 C CA . LEU A 1 110 ? -10.591 0.138 14.031 1.00 98.19 110 LEU A CA 1
ATOM 876 C C . LEU A 1 110 ? -11.761 0.112 13.042 1.00 98.19 110 LEU A C 1
ATOM 878 O O . LEU A 1 110 ? -12.160 1.162 12.543 1.00 98.19 110 LEU A O 1
ATOM 882 N N . PHE A 1 111 ? -12.311 -1.062 12.738 1.00 97.81 111 PHE A N 1
ATOM 883 C CA . PHE A 1 111 ? -13.400 -1.197 11.763 1.00 97.81 111 PHE A CA 1
ATOM 884 C C . PHE A 1 111 ? -14.241 -2.451 11.996 1.00 97.81 111 PHE A C 1
ATOM 886 O O . PHE A 1 111 ? -13.766 -3.447 12.540 1.00 97.81 111 PHE A O 1
ATOM 893 N N . ASP A 1 112 ? -15.477 -2.431 11.504 1.00 98.00 112 ASP A N 1
ATOM 894 C CA . ASP A 1 112 ? -16.335 -3.611 11.456 1.00 98.00 112 ASP A CA 1
ATOM 895 C C . ASP A 1 112 ? -16.289 -4.257 10.072 1.00 98.00 112 ASP A C 1
ATOM 897 O O . ASP A 1 112 ? -16.425 -3.592 9.044 1.00 98.00 112 ASP A O 1
ATOM 901 N N . LEU A 1 113 ? -16.132 -5.579 10.032 1.00 96.56 113 LEU A N 1
ATOM 902 C CA . LEU A 1 113 ? -16.156 -6.355 8.797 1.00 96.56 113 LEU A CA 1
ATOM 903 C C . LEU A 1 113 ? -16.827 -7.705 9.034 1.00 96.56 113 LEU A C 1
ATOM 905 O O . LEU A 1 113 ? -16.480 -8.430 9.965 1.00 96.56 113 LEU A O 1
ATOM 909 N N . ALA A 1 114 ? -17.787 -8.057 8.174 1.00 93.94 114 ALA A N 1
ATOM 910 C CA . ALA A 1 114 ? -18.537 -9.314 8.263 1.00 93.94 114 ALA A CA 1
ATOM 911 C C . ALA A 1 114 ? -19.129 -9.579 9.670 1.00 93.94 114 ALA A C 1
ATOM 913 O O . ALA A 1 114 ? -19.082 -10.700 10.175 1.00 93.94 114 ALA A O 1
ATOM 914 N N . GLY A 1 115 ? -19.660 -8.531 10.312 1.00 95.50 115 GLY A N 1
ATOM 915 C CA . GLY A 1 115 ? -20.276 -8.610 11.642 1.00 95.50 115 GLY A CA 1
ATOM 916 C C . GLY A 1 115 ? -19.286 -8.750 12.802 1.00 95.50 115 GLY A C 1
ATOM 917 O O . GLY A 1 115 ? -19.690 -9.128 13.899 1.00 95.50 115 GLY A O 1
ATOM 918 N N . ARG A 1 116 ? -17.995 -8.484 12.576 1.00 96.94 116 ARG A N 1
ATOM 919 C CA . ARG A 1 116 ? -16.949 -8.541 13.600 1.00 96.94 116 ARG A CA 1
ATOM 920 C C . ARG A 1 116 ? -16.209 -7.216 13.677 1.00 96.94 116 ARG A C 1
ATOM 922 O O . ARG A 1 116 ? -15.760 -6.725 12.644 1.00 96.94 116 ARG A O 1
ATOM 929 N N . SER A 1 117 ? -15.998 -6.723 14.891 1.00 98.06 117 SER A N 1
ATOM 930 C CA . SER A 1 117 ? -15.079 -5.615 15.145 1.00 98.06 117 SER A CA 1
ATOM 931 C C . SER A 1 117 ? -13.641 -6.116 15.087 1.00 98.06 117 SER A C 1
ATOM 933 O O . SER A 1 117 ? -13.281 -7.106 15.733 1.00 98.06 117 SER A O 1
ATOM 935 N N . LEU A 1 118 ? -12.835 -5.459 14.264 1.00 97.94 118 LEU A N 1
ATOM 936 C CA . LEU A 1 118 ? -11.450 -5.796 13.970 1.00 97.94 118 LEU A CA 1
ATOM 937 C C . LEU A 1 118 ? -10.572 -4.553 14.129 1.00 97.94 118 LEU A C 1
ATOM 939 O O . LEU A 1 118 ? -11.044 -3.416 14.085 1.00 97.94 118 LEU A O 1
ATOM 943 N N . SER A 1 119 ? -9.274 -4.787 14.283 1.00 97.56 119 SER A N 1
ATOM 944 C CA . SER A 1 119 ? -8.265 -3.739 14.264 1.00 97.56 119 SER A CA 1
ATOM 945 C C . SER A 1 119 ? -7.067 -4.156 13.419 1.00 97.56 119 SER A C 1
ATOM 947 O O . SER A 1 119 ? -6.728 -5.340 13.339 1.00 97.56 119 SER A O 1
ATOM 949 N N . LEU A 1 120 ? -6.432 -3.179 12.774 1.00 97.75 120 LEU A N 1
ATOM 950 C CA . LEU A 1 120 ? -5.146 -3.339 12.099 1.00 97.75 120 LEU A CA 1
ATOM 951 C C . LEU A 1 120 ? -4.179 -2.258 12.575 1.00 97.75 120 LEU A C 1
ATOM 953 O O . LEU A 1 120 ? -4.551 -1.095 12.692 1.00 97.75 120 LEU A O 1
ATOM 957 N N . GLU A 1 121 ? -2.936 -2.642 12.828 1.00 97.44 121 GLU A N 1
ATOM 958 C CA . GLU A 1 121 ? -1.892 -1.725 13.282 1.00 97.44 121 GLU A CA 1
ATOM 959 C C . GLU A 1 121 ? -1.353 -0.878 12.118 1.00 97.44 121 GLU A C 1
ATOM 961 O O . GLU A 1 121 ? -1.166 -1.363 10.997 1.00 97.44 121 GLU A O 1
ATOM 966 N N . ILE A 1 122 ? -1.088 0.398 12.398 1.00 97.69 122 ILE A N 1
ATOM 967 C CA . ILE A 1 122 ? -0.540 1.381 11.465 1.00 97.69 122 ILE A CA 1
ATOM 968 C C . ILE A 1 122 ? 0.853 1.779 11.943 1.00 97.69 122 ILE A C 1
ATOM 970 O O . ILE A 1 122 ? 1.052 2.248 13.068 1.00 97.69 122 ILE A O 1
ATOM 974 N N . TYR A 1 123 ? 1.816 1.628 11.047 1.00 97.56 123 TYR A N 1
ATOM 975 C CA . TYR A 1 123 ? 3.220 1.886 11.309 1.00 97.56 123 TYR A CA 1
ATOM 976 C C . TYR A 1 123 ? 3.684 3.130 10.558 1.00 97.56 123 TYR A C 1
ATOM 978 O O . TYR A 1 123 ? 3.297 3.349 9.410 1.00 97.56 123 TYR A O 1
ATOM 986 N N . TRP A 1 124 ? 4.549 3.914 11.189 1.00 97.31 124 TRP A N 1
ATOM 987 C CA . TRP A 1 124 ? 5.325 4.973 10.554 1.00 97.31 124 TRP A CA 1
ATOM 988 C C . TRP A 1 124 ? 6.733 4.461 10.239 1.00 97.31 124 TRP A C 1
ATOM 990 O O . TRP A 1 124 ? 7.332 3.803 11.082 1.00 97.31 124 TRP A O 1
ATOM 1000 N N . LEU A 1 125 ? 7.263 4.739 9.046 1.00 96.31 125 LEU A N 1
ATOM 1001 C CA . 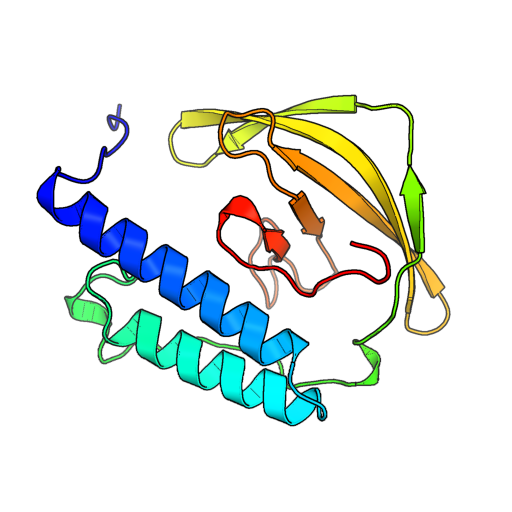LEU A 1 125 ? 8.653 4.430 8.687 1.00 96.31 125 LEU A CA 1
ATOM 1002 C C . LEU A 1 125 ? 9.617 5.476 9.275 1.00 96.31 125 LEU A C 1
ATOM 1004 O O . LEU A 1 125 ? 9.577 6.645 8.891 1.00 96.31 125 LEU A O 1
ATOM 1008 N N . ASP A 1 126 ? 10.562 5.042 10.107 1.00 93.81 126 ASP A N 1
ATOM 1009 C CA . ASP A 1 126 ? 11.526 5.900 10.812 1.00 93.81 126 ASP A CA 1
ATOM 1010 C C . ASP A 1 126 ? 12.751 6.234 9.940 1.00 93.81 126 ASP A C 1
ATOM 1012 O O . ASP A 1 126 ? 13.903 5.944 10.266 1.00 93.81 126 ASP A O 1
ATOM 1016 N N . GLY A 1 127 ? 12.501 6.835 8.775 1.00 90.31 127 GLY A N 1
ATOM 1017 C CA . GLY A 1 127 ? 13.531 7.255 7.825 1.00 90.31 127 GLY A CA 1
ATOM 1018 C C . GLY A 1 127 ? 13.210 8.592 7.164 1.00 90.31 127 GLY A C 1
ATOM 1019 O O . GLY A 1 127 ? 12.100 9.098 7.276 1.00 90.31 127 GLY A O 1
ATOM 1020 N N . TYR A 1 128 ? 14.174 9.153 6.423 1.00 88.44 128 TYR A N 1
ATOM 1021 C CA . TYR A 1 128 ? 14.062 10.484 5.795 1.00 88.44 128 TYR A CA 1
ATOM 1022 C C . TYR A 1 128 ? 12.771 10.692 4.984 1.00 88.44 128 TYR A C 1
ATOM 1024 O O . TYR A 1 128 ? 12.221 11.787 4.966 1.00 88.44 128 TYR A O 1
ATOM 1032 N N . GLY A 1 129 ? 12.283 9.646 4.313 1.00 88.25 129 GLY A N 1
ATOM 1033 C CA . GLY A 1 129 ? 11.049 9.724 3.533 1.00 88.25 129 GLY A CA 1
ATOM 1034 C C . GLY A 1 129 ? 9.757 9.606 4.349 1.00 88.25 129 GLY A C 1
ATOM 1035 O O . GLY A 1 129 ? 8.710 9.996 3.837 1.00 88.25 129 GLY A O 1
ATOM 1036 N N . GLY A 1 130 ? 9.812 9.074 5.574 1.00 94.12 130 GLY A N 1
ATOM 1037 C CA . GLY A 1 130 ? 8.628 8.772 6.380 1.00 94.12 130 GLY A CA 1
ATOM 1038 C C . GLY A 1 130 ? 7.635 7.842 5.677 1.00 94.12 130 GLY A C 1
ATOM 1039 O O . GLY A 1 130 ? 7.980 7.160 4.713 1.00 94.12 130 GLY A O 1
ATOM 1040 N N . GLY A 1 131 ? 6.385 7.847 6.136 1.00 95.00 131 GLY A N 1
ATOM 1041 C CA . GLY A 1 131 ? 5.258 7.216 5.446 1.00 95.00 131 GLY A CA 1
ATOM 1042 C C . GLY A 1 131 ? 4.572 6.118 6.253 1.00 95.00 131 GLY A C 1
ATOM 1043 O O . GLY A 1 131 ? 5.171 5.494 7.127 1.00 95.00 131 GLY A O 1
ATOM 1044 N N . LEU A 1 132 ? 3.298 5.896 5.933 1.00 96.00 132 LEU A N 1
ATOM 1045 C CA . LEU A 1 132 ? 2.458 4.896 6.571 1.00 96.00 132 LEU A CA 1
ATOM 1046 C C . LEU A 1 132 ? 2.646 3.541 5.902 1.00 96.00 132 LEU A C 1
ATOM 1048 O O . LEU A 1 132 ? 2.615 3.427 4.672 1.00 96.00 132 LEU A O 1
ATOM 1052 N N . LEU A 1 133 ? 2.748 2.516 6.736 1.00 96.31 133 LEU A N 1
ATOM 1053 C CA . LEU A 1 133 ? 2.640 1.122 6.351 1.00 96.31 133 LEU A CA 1
ATOM 1054 C C . LEU A 1 133 ? 1.504 0.489 7.156 1.00 96.31 133 LEU A C 1
ATOM 1056 O O . LEU A 1 133 ? 1.495 0.547 8.384 1.00 96.31 133 LEU A O 1
ATOM 1060 N N . LEU A 1 134 ? 0.557 -0.138 6.460 1.00 97.00 134 LEU A N 1
ATOM 1061 C CA . LEU A 1 13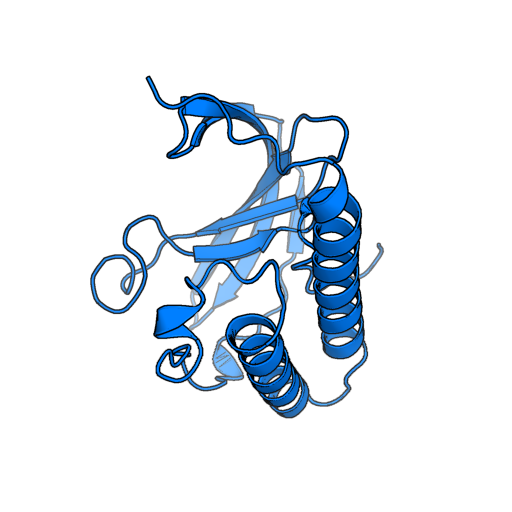4 ? -0.530 -0.899 7.080 1.00 97.00 134 LEU A CA 1
ATOM 1062 C C . LEU A 1 134 ? -0.487 -2.336 6.541 1.00 97.00 134 LEU A C 1
ATOM 1064 O O . LEU A 1 134 ? -1.134 -2.638 5.528 1.00 97.00 134 LEU A O 1
ATOM 1068 N N . PRO A 1 135 ? 0.329 -3.213 7.152 1.00 95.31 135 PRO A N 1
ATOM 1069 C CA . PRO A 1 135 ? 0.431 -4.611 6.777 1.00 95.31 135 PRO A CA 1
ATOM 1070 C C . PRO A 1 135 ? -0.625 -5.449 7.503 1.00 95.31 135 PRO A C 1
ATOM 1072 O O . PRO A 1 135 ? -1.053 -5.131 8.609 1.00 95.31 135 PRO A O 1
ATOM 1075 N N . PHE A 1 136 ? -1.027 -6.566 6.906 1.00 95.56 136 PHE A N 1
ATOM 1076 C CA . PHE A 1 136 ? -1.926 -7.516 7.548 1.00 95.56 136 PHE A CA 1
ATOM 1077 C C . PHE A 1 136 ? -1.751 -8.935 7.010 1.00 95.56 136 PHE A C 1
ATOM 1079 O O . PHE A 1 136 ? -1.231 -9.172 5.914 1.00 95.56 136 PHE A O 1
ATOM 1086 N N . ARG A 1 137 ? -2.231 -9.895 7.799 1.00 94.56 137 ARG A N 1
ATOM 1087 C CA . ARG A 1 137 ? -2.383 -11.297 7.413 1.00 94.56 137 ARG A CA 1
ATOM 1088 C C . ARG A 1 137 ? -3.818 -11.729 7.649 1.00 94.56 137 ARG A C 1
ATOM 1090 O O . ARG A 1 137 ? -4.515 -11.191 8.503 1.00 94.56 137 ARG A O 1
ATOM 1097 N N . ASP A 1 138 ? -4.235 -12.735 6.902 1.00 93.56 138 ASP A N 1
ATOM 1098 C CA . ASP A 1 138 ? -5.564 -13.325 7.001 1.00 93.56 138 ASP A CA 1
ATOM 1099 C C . ASP A 1 138 ? -5.523 -14.796 6.560 1.00 93.56 138 ASP A C 1
ATOM 1101 O O . ASP A 1 138 ? -4.464 -15.341 6.243 1.00 93.56 138 ASP A O 1
ATOM 1105 N N . ALA A 1 139 ? -6.683 -15.453 6.528 1.00 92.88 139 ALA A N 1
ATOM 1106 C CA . ALA A 1 139 ? -6.802 -16.874 6.202 1.00 92.88 139 ALA A CA 1
ATOM 1107 C C . ALA A 1 139 ? -6.325 -17.251 4.779 1.00 92.88 139 ALA A C 1
ATOM 1109 O O . ALA A 1 139 ? -6.109 -18.434 4.503 1.00 92.88 139 ALA A O 1
ATOM 1110 N N . THR A 1 140 ? -6.155 -16.279 3.875 1.00 92.06 140 THR A N 1
ATOM 1111 C CA . THR A 1 140 ? -5.610 -16.494 2.524 1.00 92.06 140 THR A CA 1
ATOM 1112 C C . THR A 1 140 ? -4.079 -16.508 2.485 1.00 92.06 140 THR A C 1
ATOM 1114 O O . THR A 1 140 ? -3.511 -17.061 1.540 1.00 92.06 140 THR A O 1
ATOM 1117 N N . SER A 1 141 ? -3.394 -15.933 3.484 1.00 93.00 141 SER A N 1
ATOM 1118 C CA . SER A 1 141 ? -1.933 -15.769 3.473 1.00 93.00 141 SER A CA 1
ATOM 1119 C C . SER A 1 141 ? -1.211 -17.119 3.459 1.00 93.00 141 SER A C 1
ATOM 1121 O O . SER A 1 141 ? -1.385 -17.937 4.360 1.00 93.00 141 SER A O 1
ATOM 1123 N N . GLY A 1 142 ? -0.384 -17.352 2.437 1.00 89.56 142 GLY A N 1
ATOM 1124 C CA . GLY A 1 142 ? 0.341 -18.613 2.232 1.00 89.56 142 GLY A CA 1
ATOM 1125 C C . GLY A 1 142 ? -0.511 -19.741 1.644 1.00 89.56 142 GLY A C 1
ATOM 1126 O O . GLY A 1 142 ? -0.017 -20.855 1.498 1.00 89.56 142 GLY A O 1
ATOM 1127 N N . ARG A 1 143 ? -1.778 -19.461 1.311 1.00 89.38 143 ARG A N 1
ATOM 1128 C CA . ARG A 1 143 ? -2.705 -20.396 0.659 1.00 89.38 143 ARG A CA 1
ATOM 1129 C C . ARG A 1 143 ? -3.067 -19.927 -0.743 1.00 89.38 143 ARG A C 1
ATOM 1131 O O . ARG A 1 143 ? -2.723 -20.582 -1.716 1.00 89.38 143 ARG A O 1
ATOM 1138 N N . SER A 1 144 ? -3.751 -18.790 -0.827 1.00 88.12 144 SER A N 1
ATOM 1139 C CA . SER A 1 144 ? -4.177 -18.153 -2.081 1.00 88.12 144 SER A CA 1
ATOM 1140 C C . SER A 1 144 ? -3.645 -16.726 -2.232 1.00 88.12 144 SER A C 1
ATOM 1142 O O . SER A 1 144 ? -3.869 -16.091 -3.256 1.00 88.12 144 SER A O 1
ATOM 1144 N N . SER A 1 145 ? -2.919 -16.216 -1.233 1.00 89.75 145 SER A N 1
ATOM 1145 C CA . SER A 1 145 ? -2.164 -14.965 -1.300 1.00 89.75 145 SER A CA 1
ATOM 1146 C C . SER A 1 145 ? -0.752 -15.136 -0.726 1.00 89.75 145 SER A C 1
ATOM 1148 O O . SER A 1 145 ? -0.397 -16.195 -0.198 1.00 89.75 145 SER A O 1
ATOM 1150 N N . TYR A 1 146 ? 0.081 -14.100 -0.852 1.00 86.00 146 TYR A N 1
ATOM 1151 C CA . TYR A 1 146 ? 1.487 -14.136 -0.446 1.00 86.00 146 TYR A CA 1
ATOM 1152 C C . TYR A 1 146 ? 1.672 -14.506 1.037 1.00 86.00 146 TYR A C 1
ATOM 1154 O O . TYR A 1 146 ? 0.951 -14.033 1.915 1.00 86.00 146 TYR A O 1
ATOM 1162 N N . GLY A 1 147 ? 2.659 -15.363 1.321 1.00 83.56 147 GLY A N 1
ATOM 1163 C CA . GLY A 1 147 ? 2.854 -15.973 2.641 1.00 83.56 147 GLY A CA 1
ATOM 1164 C C . GLY A 1 147 ? 3.135 -14.983 3.770 1.00 83.56 147 GLY A C 1
ATOM 1165 O O . GLY A 1 147 ? 2.602 -15.141 4.869 1.00 83.56 147 GLY A O 1
ATOM 1166 N N . ALA A 1 148 ? 3.927 -13.944 3.493 1.00 84.81 148 ALA A N 1
ATOM 1167 C CA . ALA A 1 148 ? 4.289 -12.936 4.491 1.00 84.81 148 ALA A CA 1
ATOM 1168 C C . ALA A 1 148 ? 3.141 -11.962 4.821 1.00 84.81 148 ALA A C 1
ATOM 1170 O O . ALA A 1 148 ? 3.269 -11.173 5.752 1.00 84.81 148 ALA A O 1
ATOM 1171 N N . GLY A 1 149 ? 2.025 -12.029 4.089 1.00 90.69 149 GLY A N 1
ATOM 1172 C CA . GLY A 1 149 ? 0.898 -11.112 4.221 1.00 90.69 149 GLY A CA 1
ATOM 1173 C C . GLY A 1 149 ? 0.791 -10.121 3.068 1.00 90.69 149 GLY A C 1
ATOM 1174 O O . GLY A 1 149 ? 1.421 -10.267 2.016 1.00 90.69 149 GLY A O 1
ATOM 1175 N N . ARG A 1 150 ? -0.063 -9.121 3.270 1.00 94.25 150 ARG A N 1
ATOM 1176 C CA . ARG A 1 150 ? -0.410 -8.067 2.311 1.00 94.25 150 ARG A CA 1
ATOM 1177 C C . ARG A 1 150 ? -0.324 -6.710 3.004 1.00 94.25 150 ARG A C 1
ATOM 1179 O O . ARG A 1 150 ? -0.209 -6.642 4.221 1.00 94.25 150 ARG A O 1
ATOM 1186 N N . TYR A 1 151 ? -0.394 -5.634 2.234 1.00 94.12 151 TYR A N 1
ATOM 1187 C CA . TYR A 1 151 ? -0.456 -4.273 2.757 1.00 94.12 151 TYR A CA 1
ATOM 1188 C C . TYR A 1 151 ? -1.613 -3.524 2.101 1.00 94.12 151 TYR A C 1
ATOM 1190 O O . TYR A 1 151 ? -1.839 -3.670 0.898 1.00 94.12 151 TYR A O 1
ATOM 1198 N N . LEU A 1 152 ? -2.360 -2.759 2.900 1.00 95.31 152 LEU A N 1
ATOM 1199 C CA . LEU A 1 152 ? -3.395 -1.843 2.406 1.00 95.31 152 LEU A CA 1
ATOM 1200 C C . LEU A 1 152 ? -2.793 -0.487 2.031 1.00 95.31 152 LEU A C 1
ATOM 1202 O O . LEU A 1 152 ? -3.191 0.098 1.028 1.00 95.31 152 LEU A O 1
ATOM 1206 N N . LEU A 1 153 ? -1.815 -0.021 2.816 1.00 96.44 153 LEU A N 1
ATOM 1207 C CA . LEU A 1 153 ? -1.115 1.249 2.631 1.00 96.44 153 LEU A CA 1
ATOM 1208 C C . LEU A 1 153 ? 0.402 1.022 2.652 1.00 96.44 153 LEU A C 1
ATOM 1210 O O . LEU A 1 153 ? 0.900 0.244 3.465 1.00 96.44 153 LEU A O 1
ATOM 1214 N N . ASP A 1 154 ? 1.107 1.708 1.754 1.00 95.56 154 ASP A N 1
ATOM 1215 C CA . ASP A 1 154 ? 2.571 1.848 1.685 1.00 95.56 154 ASP A CA 1
ATOM 1216 C C . ASP A 1 154 ? 2.847 3.229 1.060 1.00 95.56 154 ASP A C 1
ATOM 1218 O O . ASP A 1 154 ? 3.135 3.368 -0.139 1.00 95.56 154 ASP A O 1
ATOM 1222 N N . THR A 1 155 ? 2.628 4.286 1.849 1.00 96.19 155 THR A N 1
ATOM 1223 C CA . THR A 1 155 ? 2.518 5.655 1.311 1.00 96.19 155 THR A CA 1
ATOM 1224 C C . THR A 1 155 ? 3.865 6.210 0.860 1.00 96.19 155 THR A C 1
ATOM 1226 O O . THR A 1 155 ? 3.917 7.010 -0.073 1.00 96.19 155 THR A O 1
ATOM 1229 N N . ILE A 1 156 ? 4.977 5.693 1.393 1.00 93.31 156 ILE A N 1
ATOM 1230 C CA . ILE A 1 156 ? 6.333 6.013 0.916 1.00 93.31 156 ILE A CA 1
ATOM 1231 C C . ILE A 1 156 ? 6.566 5.563 -0.540 1.00 93.31 156 ILE A C 1
ATOM 1233 O O . ILE A 1 156 ? 7.386 6.151 -1.266 1.00 93.31 156 ILE A O 1
ATOM 1237 N N . LYS A 1 157 ? 5.818 4.548 -0.999 1.00 93.00 157 LYS A N 1
ATOM 1238 C CA . LYS A 1 157 ? 5.782 4.075 -2.396 1.00 93.00 157 LYS A CA 1
ATOM 1239 C C . LYS A 1 157 ? 4.537 4.532 -3.166 1.00 93.00 157 LYS A C 1
ATOM 1241 O O . LYS A 1 157 ? 4.356 4.118 -4.311 1.00 93.00 157 LYS A O 1
ATOM 1246 N N . GLY A 1 158 ? 3.716 5.394 -2.568 1.00 95.25 158 GLY A N 1
ATOM 1247 C CA . GLY A 1 158 ? 2.532 5.993 -3.179 1.00 95.25 158 GLY A CA 1
ATOM 1248 C C . GLY A 1 158 ? 1.248 5.174 -3.068 1.00 95.25 158 GLY A C 1
ATOM 1249 O O . GLY A 1 158 ? 0.232 5.619 -3.590 1.00 95.25 158 GLY A O 1
ATOM 1250 N N . ALA A 1 159 ? 1.258 4.011 -2.403 1.00 96.44 159 ALA A N 1
ATOM 1251 C CA . ALA A 1 159 ? 0.036 3.253 -2.145 1.00 96.44 159 ALA A CA 1
ATOM 1252 C C . ALA A 1 159 ? -0.741 3.891 -0.990 1.00 96.44 159 ALA A C 1
ATOM 1254 O O . ALA A 1 159 ? -0.477 3.617 0.180 1.00 96.44 159 ALA A O 1
ATOM 1255 N N . ASP A 1 160 ? -1.664 4.777 -1.346 1.00 95.81 160 ASP A N 1
ATOM 1256 C CA . ASP A 1 160 ? -2.378 5.642 -0.417 1.00 95.81 160 ASP A CA 1
ATOM 1257 C C . ASP A 1 160 ? -3.859 5.771 -0.814 1.00 95.81 160 ASP A C 1
ATOM 1259 O O . ASP A 1 160 ? -4.200 6.356 -1.843 1.00 95.81 160 ASP A O 1
ATOM 1263 N N . LEU A 1 161 ? -4.753 5.220 0.006 1.00 93.75 161 LEU A N 1
ATOM 1264 C CA . LEU A 1 161 ? -6.204 5.274 -0.209 1.00 93.75 161 LEU A CA 1
ATOM 1265 C C . LEU A 1 161 ? -6.867 6.487 0.465 1.00 93.75 161 LEU A C 1
ATOM 1267 O O . LEU A 1 161 ? -8.066 6.693 0.284 1.00 93.75 161 LEU A O 1
ATOM 1271 N N . GLY A 1 162 ? -6.081 7.327 1.145 1.00 90.19 162 GLY A N 1
ATOM 1272 C CA . GLY A 1 162 ? -6.522 8.561 1.783 1.00 90.19 162 GLY A CA 1
ATOM 1273 C C . GLY A 1 162 ? -7.178 8.359 3.146 1.00 90.19 162 GLY A C 1
ATOM 1274 O O . GLY A 1 162 ? -7.506 7.246 3.556 1.00 90.19 162 GLY A O 1
ATOM 1275 N N . ALA A 1 163 ? -7.386 9.481 3.828 1.00 86.19 163 ALA A N 1
ATOM 1276 C CA . ALA A 1 163 ? -8.121 9.591 5.079 1.00 86.19 163 ALA A CA 1
ATOM 1277 C C . ALA A 1 163 ? -8.986 10.860 5.056 1.00 86.19 163 ALA A C 1
ATOM 1279 O O . ALA A 1 163 ? -8.689 11.827 4.349 1.00 86.19 163 ALA A O 1
ATOM 1280 N N . SER A 1 164 ? -10.062 10.867 5.839 1.00 77.00 164 SER A N 1
ATOM 1281 C CA . SER A 1 164 ? -10.811 12.093 6.109 1.00 77.00 164 SER A CA 1
ATOM 1282 C C . SER A 1 164 ? -10.019 12.945 7.102 1.00 77.00 164 SER A C 1
ATOM 1284 O O . SER A 1 164 ? -9.734 12.475 8.198 1.00 77.00 164 SER A O 1
ATOM 1286 N N . GLY A 1 165 ? -9.701 14.194 6.748 1.00 59.88 165 GLY A N 1
ATOM 1287 C CA . GLY A 1 165 ? -9.023 15.136 7.654 1.00 59.88 165 GLY A CA 1
ATOM 1288 C C . GLY A 1 165 ? -7.519 15.330 7.431 1.00 59.88 165 GLY A C 1
ATOM 1289 O O . GLY A 1 165 ? -6.935 16.151 8.134 1.00 59.88 165 GLY A O 1
ATOM 1290 N N . GLY A 1 166 ? -6.938 14.676 6.419 1.00 45.59 166 GLY A N 1
ATOM 1291 C CA . GLY A 1 166 ? -5.521 14.808 6.057 1.00 45.59 166 GLY A CA 1
ATOM 1292 C C . GLY A 1 166 ? -4.692 13.603 6.459 1.00 45.59 166 GLY A C 1
ATOM 1293 O O . GLY A 1 166 ? -4.770 13.203 7.638 1.00 45.59 166 GLY A O 1
#

pLDDT: mean 90.39, std 13.26, range [28.28, 98.31]

Radius of gyration: 17.29 Å; chains: 1; bounding box: 47×36×45 Å

Secondary structure (DSSP, 8-state):
--------HHHHHHHHHHHHHHHHHHHHHHH-S-HHHHHHHHHHHHHHHHHH-TT-SS-GGGTTT-----PPP-GGG----EEEEEEEEEEEEE-TTS-EEEEEEEEEEEEEETTEEEEEEEEEE-STT--EEEEE--TTBTTTB-TT-EEEEEGGGTB----TT-

Sequence (166 aa):
MTSPTTAPPGDLFQLLDWKRSMFALYAMVRGHENPADAWNLWRQQRAALFSQHPQSPVPPARRSVVTLEYLDYNPALRVLAETQVVEGRHYDITTSGDQTFGFTHFASALFDLAGRSLSLEIYWLDGYGGGLLLPFRDATSGRSSYGAGRYLLDTIKGADLGASGG